Protein AF-A0AAV6PB01-F1 (afdb_monomer)

pLDDT: mean 91.89, std 7.75, range [48.84, 97.69]

Sequence (114 aa):
AGESGKSTIVKQMKIIHEDGYSEDECKQYRAVVYSNTIQSIMAIVKAMVNLKIDYSSTTRVDDAQQLFALSAEAEEQGILPDELANVIRRLWSDSGIQSCFTRSREYQLNDSAA

Nearest PDB structures (foldseek):
  2ihb-assembly1_A  TM=9.704E-01  e=2.300E-11  Homo sapiens
  4g5q-assembly2_B  TM=9.523E-01  e=3.089E-11  Homo sapiens
  3c7k-assembly2_C  TM=9.358E-01  e=1.430E-09  Mus musculus
  3c7k-assembly1_A  TM=9.355E-01  e=1.194E-07  Mus musculus
  8u02-assembly1_B  TM=7.448E-01  e=1.194E-07  Homo sapiens

Radius of gyration: 16.2 Å; Cα contacts (8 Å, |Δi|>4): 90; chains: 1; bounding box: 32×33×45 Å

Mean predicted aligned error: 4.48 Å

Foldseek 3Di:
DPQPCPVVVVQVCCVVPVVHDDPVRVVVCLLVVQLLLLVQLLQLVVQCVVVVQDWPDPVLVVLNVVSVVVVVVCNVVSHQDPSNVVSSVVSCPTVSSVVSVVVCVVGDGDPVVD

Organism: Solea senegalensis (NCBI:txid28829)

Solvent-accessible surface area (backbone atoms only — not comparable to full-atom values): 6613 Å² total; per-residue (Å²): 135,88,79,81,48,64,69,56,54,55,54,48,49,36,48,76,73,56,88,39,77,53,72,70,57,51,57,64,46,46,28,55,53,39,42,52,52,53,52,37,55,51,41,45,60,56,44,21,66,77,71,69,50,61,67,72,47,79,72,48,56,59,38,52,52,50,47,62,70,50,43,62,61,27,51,76,69,40,44,74,53,70,70,57,50,50,37,51,52,56,47,62,71,28,62,27,50,46,54,43,52,77,46,40,88,80,54,84,62,60,73,90,74,108

Structure (mmCIF, N/CA/C/O backbone):
data_AF-A0AAV6PB01-F1
#
_entry.id   AF-A0AAV6PB01-F1
#
loop_
_atom_site.group_PDB
_atom_site.id
_atom_site.type_symbol
_atom_site.label_atom_id
_atom_site.label_alt_id
_atom_site.label_comp_id
_atom_site.label_asym_id
_atom_site.label_entity_id
_atom_site.label_seq_id
_atom_site.pdbx_PDB_ins_code
_atom_site.Cartn_x
_atom_site.Cartn_y
_atom_site.Cartn_z
_atom_site.occupancy
_atom_site.B_iso_or_equiv
_atom_site.auth_seq_id
_atom_site.auth_comp_id
_atom_site.auth_asym_id
_atom_site.auth_atom_id
_atom_site.pdbx_PDB_model_num
ATOM 1 N N . ALA A 1 1 ? 4.078 19.477 -6.106 1.00 48.84 1 ALA A N 1
ATOM 2 C CA . ALA A 1 1 ? 4.289 19.102 -7.527 1.00 48.84 1 ALA A CA 1
ATOM 3 C C . ALA A 1 1 ? 5.024 17.751 -7.707 1.00 48.84 1 ALA 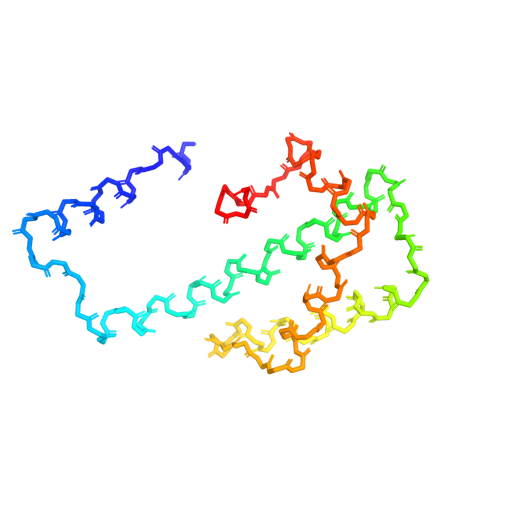A C 1
ATOM 5 O O . ALA A 1 1 ? 5.637 17.538 -8.757 1.00 48.84 1 ALA A O 1
ATOM 6 N N . GLY A 1 2 ? 4.951 16.835 -6.724 1.00 59.31 2 GLY A N 1
ATOM 7 C CA . GLY A 1 2 ? 5.722 15.578 -6.693 1.00 59.31 2 GLY A CA 1
ATOM 8 C C . GLY A 1 2 ? 5.104 14.402 -7.460 1.00 59.31 2 GLY A C 1
ATOM 9 O O . GLY A 1 2 ? 5.845 13.611 -8.024 1.00 59.31 2 GLY A O 1
ATOM 10 N N . GLU A 1 3 ? 3.778 14.349 -7.603 1.00 70.88 3 GLU A N 1
ATOM 11 C CA . GLU A 1 3 ? 3.059 13.166 -8.131 1.00 70.88 3 GLU A CA 1
ATOM 12 C C . GLU A 1 3 ? 2.422 13.389 -9.513 1.00 70.88 3 GLU A C 1
ATOM 14 O O . GLU A 1 3 ? 1.632 12.604 -10.006 1.00 70.88 3 GLU A O 1
ATOM 19 N N . SER A 1 4 ? 2.815 14.449 -10.223 1.00 78.56 4 SER A N 1
ATOM 20 C CA . SER A 1 4 ? 2.292 14.797 -11.566 1.00 78.56 4 SER A CA 1
ATOM 21 C C . SER A 1 4 ? 2.590 13.782 -12.697 1.00 78.56 4 SER A C 1
ATOM 23 O O . SER A 1 4 ? 2.413 14.109 -13.865 1.00 78.56 4 SER A O 1
ATOM 25 N N . GLY A 1 5 ? 3.151 12.607 -12.394 1.00 82.31 5 GLY A N 1
ATOM 26 C CA . GLY A 1 5 ? 3.443 11.562 -13.386 1.00 82.31 5 GLY A CA 1
ATOM 27 C C . GLY A 1 5 ? 4.671 11.788 -14.281 1.00 82.31 5 GLY A C 1
ATOM 28 O O . GLY A 1 5 ? 4.923 10.981 -15.170 1.00 82.31 5 GLY A O 1
ATOM 29 N N . LYS A 1 6 ? 5.480 12.835 -14.054 1.00 88.12 6 LYS A N 1
ATOM 30 C CA . LYS A 1 6 ? 6.673 13.148 -14.877 1.00 88.12 6 LYS A CA 1
ATOM 31 C C . LYS A 1 6 ? 7.625 11.959 -15.042 1.00 88.12 6 LYS A C 1
ATOM 33 O O . LYS A 1 6 ? 8.008 11.633 -16.160 1.00 88.12 6 LYS A O 1
ATOM 38 N N . SER A 1 7 ? 7.967 11.284 -13.944 1.00 85.62 7 SER A N 1
ATOM 39 C CA . SER A 1 7 ? 8.828 10.097 -13.992 1.00 85.62 7 SER A CA 1
ATOM 40 C C . SER A 1 7 ? 8.176 8.963 -14.781 1.00 85.62 7 SER A C 1
ATOM 42 O O . SER A 1 7 ? 8.861 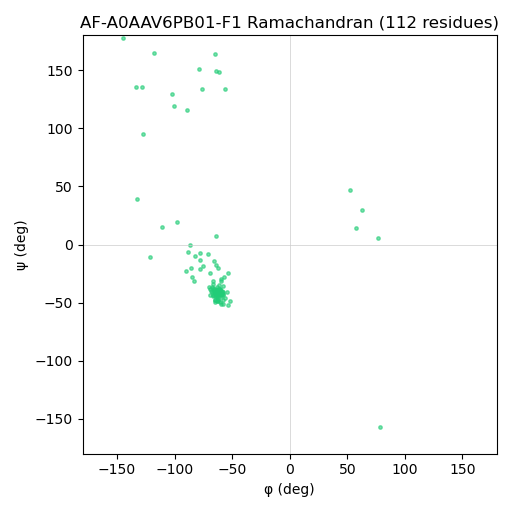8.272 -15.523 1.00 85.62 7 SER A O 1
ATOM 44 N N . THR A 1 8 ? 6.855 8.799 -14.684 1.00 90.69 8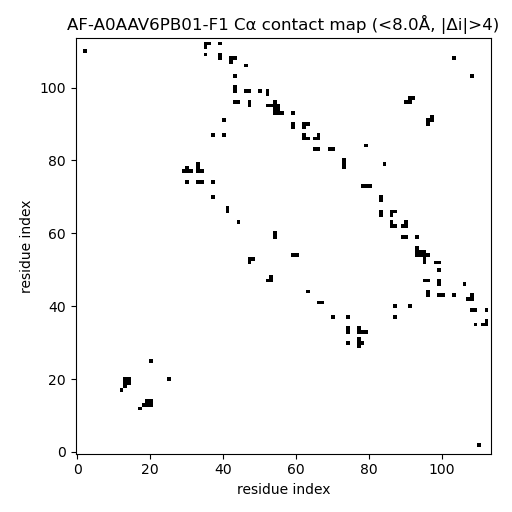 THR A N 1
ATOM 45 C CA . THR A 1 8 ? 6.104 7.801 -15.457 1.00 90.69 8 THR A CA 1
ATOM 46 C C . THR A 1 8 ? 6.190 8.071 -16.957 1.00 90.69 8 THR A C 1
ATOM 48 O O . THR A 1 8 ? 6.427 7.136 -17.713 1.00 90.69 8 THR A O 1
ATOM 51 N N . ILE A 1 9 ? 6.094 9.333 -17.395 1.00 90.12 9 ILE A N 1
ATOM 52 C CA . ILE A 1 9 ? 6.268 9.704 -18.811 1.00 90.12 9 ILE A CA 1
ATOM 53 C C . ILE A 1 9 ? 7.668 9.339 -19.315 1.00 90.12 9 ILE A C 1
ATOM 55 O O . ILE A 1 9 ? 7.802 8.765 -20.392 1.00 90.12 9 ILE A O 1
ATOM 59 N N . VAL A 1 10 ? 8.711 9.600 -18.522 1.00 89.38 10 VAL A N 1
ATOM 60 C CA . VAL A 1 10 ? 10.086 9.213 -18.880 1.00 89.38 10 VAL A CA 1
ATOM 61 C C . VAL A 1 10 ? 10.222 7.691 -18.990 1.00 89.38 10 VAL A C 1
ATOM 63 O O . VAL A 1 10 ? 10.798 7.199 -19.958 1.00 89.38 10 VAL A O 1
ATOM 66 N N . LYS A 1 11 ? 9.635 6.929 -18.055 1.00 89.88 11 LYS A N 1
ATOM 67 C CA . LYS A 1 11 ? 9.625 5.457 -18.130 1.00 89.88 11 LYS A CA 1
ATOM 68 C C . LYS A 1 11 ? 8.914 4.947 -19.390 1.00 89.88 11 LYS A C 1
ATOM 70 O O . LYS A 1 11 ? 9.377 3.990 -20.0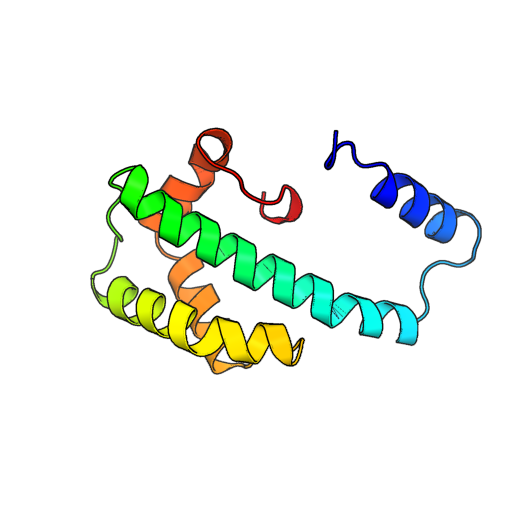01 1.00 89.88 11 LYS A O 1
ATOM 75 N N . GLN A 1 12 ? 7.822 5.593 -19.803 1.00 92.00 12 GLN A N 1
ATOM 76 C CA . GLN A 1 12 ? 7.108 5.241 -21.036 1.00 92.00 12 GLN A CA 1
ATOM 77 C C . GLN A 1 12 ? 7.932 5.530 -22.296 1.00 92.00 12 GLN A C 1
ATOM 79 O O . GLN A 1 12 ? 7.919 4.717 -23.213 1.00 92.00 12 GLN A O 1
ATOM 84 N N . MET A 1 13 ? 8.703 6.622 -22.334 1.00 92.38 13 MET A N 1
ATOM 85 C CA . MET A 1 13 ? 9.602 6.898 -23.465 1.00 92.38 13 MET A CA 1
ATOM 86 C C . MET A 1 13 ? 10.628 5.779 -23.662 1.00 92.38 13 MET A C 1
ATOM 88 O O . MET A 1 13 ? 10.821 5.334 -24.789 1.00 92.38 13 MET A O 1
ATOM 92 N N . LYS A 1 14 ? 11.208 5.259 -22.574 1.00 91.56 14 LYS A N 1
ATOM 93 C CA . LYS A 1 14 ? 12.108 4.098 -22.627 1.00 91.56 14 LYS A CA 1
ATOM 94 C C . LYS A 1 14 ? 11.409 2.841 -23.163 1.00 91.56 14 LYS A C 1
ATOM 96 O O . LYS A 1 14 ? 11.956 2.138 -24.003 1.00 91.56 14 LYS A O 1
ATOM 101 N N . ILE A 1 15 ? 10.176 2.581 -22.727 1.00 92.12 15 ILE A N 1
ATOM 102 C CA . ILE A 1 15 ? 9.383 1.437 -23.210 1.00 92.12 15 ILE A CA 1
ATOM 103 C C . ILE A 1 15 ? 9.096 1.529 -24.711 1.00 92.12 15 ILE A C 1
ATOM 105 O O . ILE A 1 15 ? 9.177 0.524 -25.408 1.00 92.12 15 ILE A O 1
ATOM 109 N N . ILE A 1 16 ? 8.764 2.720 -25.206 1.00 93.62 16 ILE A N 1
ATOM 110 C CA . ILE A 1 16 ? 8.335 2.914 -26.595 1.00 93.62 16 ILE A CA 1
ATOM 111 C C . ILE A 1 16 ? 9.533 3.046 -27.550 1.00 93.62 16 ILE A C 1
ATOM 113 O O . ILE A 1 16 ? 9.422 2.657 -28.712 1.00 93.62 16 ILE A O 1
ATOM 117 N N . HIS A 1 17 ? 10.664 3.594 -27.089 1.00 92.44 17 HIS A N 1
ATOM 118 C CA . HIS A 1 17 ? 11.772 4.007 -27.960 1.00 92.44 17 HIS A CA 1
ATOM 119 C C . HIS A 1 17 ? 13.127 3.341 -27.675 1.00 92.44 17 HIS A C 1
ATOM 121 O O . HIS A 1 17 ? 14.031 3.490 -28.493 1.00 92.44 17 HIS A O 1
ATOM 127 N N . GLU A 1 18 ? 13.288 2.619 -26.562 1.00 90.50 18 GLU A N 1
ATOM 128 C CA . GLU A 1 18 ? 14.573 2.035 -26.134 1.00 90.50 18 GLU A CA 1
ATOM 129 C C . GLU A 1 18 ? 14.433 0.556 -25.716 1.00 90.50 18 GLU A C 1
ATOM 131 O O . GLU A 1 18 ? 15.021 0.127 -24.727 1.00 90.50 18 GLU A O 1
ATOM 136 N N . ASP A 1 19 ? 13.614 -0.220 -26.437 1.00 91.00 19 ASP A N 1
ATOM 137 C CA . ASP A 1 19 ? 13.401 -1.669 -26.232 1.00 91.00 19 ASP A CA 1
ATOM 138 C C . ASP A 1 19 ? 12.919 -2.084 -24.819 1.00 91.00 19 ASP A C 1
ATOM 140 O O . ASP A 1 19 ? 12.900 -3.267 -24.470 1.00 91.00 19 ASP A O 1
ATOM 144 N N . GLY A 1 20 ? 12.457 -1.131 -24.003 1.00 90.94 20 GLY A N 1
ATOM 145 C CA . GLY A 1 20 ? 11.924 -1.397 -22.668 1.00 90.94 20 GLY A CA 1
ATOM 146 C C . GLY A 1 20 ? 12.975 -1.645 -21.591 1.00 90.94 20 GLY A C 1
ATOM 147 O O . GLY A 1 20 ? 14.090 -1.133 -21.636 1.00 90.94 20 GLY A O 1
ATOM 148 N N . TYR A 1 21 ? 12.561 -2.343 -20.533 1.00 91.88 21 TYR A N 1
ATOM 149 C CA . TYR A 1 21 ? 13.406 -2.638 -19.377 1.00 91.88 21 TYR A CA 1
ATOM 150 C C . TYR A 1 21 ? 13.907 -4.071 -19.448 1.00 91.88 21 TYR A C 1
ATOM 152 O O . TYR A 1 21 ? 13.118 -5.007 -19.585 1.00 91.88 21 TYR A O 1
ATOM 160 N N . SER A 1 22 ? 15.214 -4.235 -19.286 1.00 92.50 22 SER A N 1
ATOM 161 C CA . SER A 1 22 ? 15.822 -5.551 -19.120 1.00 92.50 22 SER A CA 1
ATOM 162 C C . SER A 1 22 ? 15.369 -6.220 -17.818 1.00 92.50 22 SER A C 1
ATOM 164 O O . SER A 1 22 ? 14.855 -5.579 -16.894 1.00 92.50 22 SER A O 1
ATOM 166 N N . GLU A 1 23 ? 15.585 -7.531 -17.719 1.00 90.19 23 GLU A N 1
ATOM 167 C CA . GLU A 1 23 ? 15.262 -8.289 -16.507 1.00 90.19 23 GLU A CA 1
ATOM 168 C C . GLU A 1 23 ? 16.042 -7.772 -15.286 1.00 90.19 23 GLU A C 1
ATOM 170 O O . GLU A 1 23 ? 15.491 -7.671 -14.189 1.00 90.19 23 GLU A O 1
ATOM 175 N N . ASP A 1 24 ? 17.304 -7.385 -15.474 1.00 88.62 24 ASP A N 1
ATOM 176 C CA . ASP A 1 24 ? 18.149 -6.868 -14.398 1.00 88.62 24 ASP A CA 1
ATOM 177 C C . ASP A 1 24 ? 17.707 -5.477 -13.933 1.00 88.62 24 ASP A C 1
ATOM 179 O O . ASP A 1 24 ? 17.679 -5.209 -12.730 1.00 88.62 24 ASP A O 1
ATOM 183 N N . GLU A 1 25 ? 17.252 -4.616 -14.846 1.00 87.81 25 GLU A N 1
ATOM 184 C CA . GLU A 1 25 ? 16.627 -3.343 -14.471 1.00 87.81 25 GLU A CA 1
ATOM 185 C C . GLU A 1 25 ? 15.303 -3.565 -13.731 1.00 87.81 25 GLU A C 1
ATOM 187 O O . GLU A 1 25 ? 15.042 -2.919 -12.715 1.00 87.81 25 GLU A O 1
ATOM 192 N N . CYS A 1 26 ? 14.479 -4.520 -14.172 1.00 87.50 26 CYS A N 1
ATOM 193 C CA . CYS A 1 26 ? 13.256 -4.892 -13.459 1.00 87.50 26 CYS A CA 1
ATOM 194 C C . CYS A 1 26 ? 13.557 -5.363 -12.026 1.00 87.50 26 CYS A C 1
ATOM 196 O O . CYS A 1 26 ? 12.860 -4.969 -11.086 1.00 87.50 26 CYS A O 1
ATOM 198 N N . LYS A 1 27 ? 14.622 -6.153 -11.831 1.00 86.56 27 LYS A N 1
ATOM 199 C CA . LYS A 1 27 ? 15.069 -6.598 -10.500 1.00 86.56 27 LYS A CA 1
ATOM 200 C C . LYS A 1 27 ? 15.474 -5.428 -9.604 1.00 86.56 27 LYS A C 1
ATOM 202 O O . LYS A 1 27 ? 15.178 -5.472 -8.413 1.00 86.56 27 LYS A O 1
ATOM 207 N N . GLN A 1 28 ? 16.067 -4.366 -10.151 1.00 87.06 28 GLN A N 1
ATOM 208 C CA . GLN A 1 28 ? 16.393 -3.157 -9.381 1.00 87.06 28 GLN A CA 1
ATOM 209 C C . GLN A 1 28 ? 15.141 -2.409 -8.894 1.00 87.06 28 GLN A C 1
ATOM 211 O O . GLN A 1 28 ? 15.148 -1.839 -7.804 1.00 87.06 28 GLN A O 1
ATOM 216 N N . TYR A 1 29 ? 14.032 -2.458 -9.641 1.00 90.00 29 TYR A N 1
ATOM 217 C CA . TYR A 1 29 ? 12.760 -1.869 -9.203 1.00 90.00 29 TYR A CA 1
ATOM 218 C C . TYR A 1 29 ? 12.006 -2.714 -8.170 1.00 90.00 29 TYR A C 1
ATOM 220 O O . TYR A 1 29 ? 11.089 -2.202 -7.528 1.00 90.00 29 TYR A O 1
ATOM 228 N N . ARG A 1 30 ? 12.389 -3.980 -7.960 1.00 90.56 30 ARG A N 1
ATOM 229 C CA . ARG A 1 30 ? 11.723 -4.884 -7.010 1.00 90.56 30 ARG A CA 1
ATOM 230 C C . ARG A 1 30 ? 11.688 -4.310 -5.590 1.00 90.56 30 ARG A C 1
ATOM 232 O O . ARG A 1 30 ? 10.627 -4.296 -4.973 1.00 90.56 30 ARG A O 1
ATOM 239 N N . ALA A 1 31 ? 12.813 -3.773 -5.113 1.00 90.69 31 ALA A N 1
ATOM 240 C CA . ALA A 1 31 ? 12.902 -3.142 -3.794 1.00 90.69 31 ALA A CA 1
ATOM 241 C C . ALA A 1 31 ? 11.972 -1.922 -3.674 1.00 90.69 31 ALA A C 1
ATOM 243 O O . ALA A 1 31 ? 11.308 -1.741 -2.656 1.00 90.69 31 ALA A O 1
ATOM 244 N N . VAL A 1 32 ? 11.854 -1.126 -4.744 1.00 91.56 32 VAL A N 1
ATOM 245 C CA . VAL A 1 32 ? 10.948 0.034 -4.794 1.00 91.56 32 VAL A CA 1
ATOM 246 C C . VAL A 1 32 ? 9.486 -0.408 -4.707 1.00 91.56 32 VAL A C 1
ATOM 248 O O . VAL A 1 32 ? 8.704 0.193 -3.978 1.00 91.56 32 VAL A O 1
ATOM 251 N N . VAL A 1 33 ? 9.109 -1.482 -5.408 1.00 93.62 33 VAL A N 1
ATOM 252 C CA . VAL A 1 33 ? 7.747 -2.041 -5.342 1.00 93.62 33 VAL A CA 1
ATOM 253 C C . VAL A 1 33 ? 7.424 -2.534 -3.930 1.00 93.62 33 VAL A C 1
ATOM 255 O O . VAL A 1 33 ? 6.331 -2.272 -3.421 1.00 93.62 33 VAL A O 1
ATOM 258 N N . TYR A 1 34 ? 8.367 -3.212 -3.274 1.00 94.56 34 TYR A N 1
ATOM 259 C CA . TYR A 1 34 ? 8.194 -3.679 -1.898 1.00 94.56 34 TYR A CA 1
ATOM 260 C C . TYR A 1 34 ? 8.063 -2.530 -0.905 1.00 94.56 34 TYR A C 1
ATOM 262 O O . TYR A 1 34 ? 7.095 -2.510 -0.146 1.00 94.56 34 TYR A O 1
ATOM 270 N N . SER A 1 35 ? 8.949 -1.538 -0.975 1.00 93.00 35 SER A N 1
ATOM 271 C CA . SER A 1 35 ? 8.869 -0.341 -0.136 1.00 93.00 35 SER A CA 1
ATOM 272 C C . SER A 1 35 ? 7.535 0.390 -0.329 1.00 93.00 35 SER A C 1
ATOM 274 O O . SER A 1 35 ? 6.826 0.629 0.647 1.00 93.00 35 SER A O 1
ATOM 276 N N . ASN A 1 36 ? 7.099 0.621 -1.574 1.00 94.06 36 ASN A N 1
ATOM 277 C CA . ASN A 1 36 ? 5.803 1.250 -1.847 1.00 94.06 36 ASN A CA 1
ATOM 278 C C . ASN A 1 36 ? 4.632 0.452 -1.257 1.00 94.06 36 ASN A C 1
ATOM 280 O O . ASN A 1 36 ? 3.696 1.045 -0.723 1.00 94.06 36 ASN A O 1
ATOM 284 N N . THR A 1 37 ? 4.676 -0.879 -1.331 1.00 96.00 37 THR A N 1
ATOM 285 C CA . THR A 1 37 ? 3.630 -1.753 -0.778 1.00 96.00 37 THR A CA 1
ATOM 286 C C . THR A 1 37 ? 3.564 -1.634 0.747 1.00 96.00 37 THR A C 1
ATOM 288 O O . THR A 1 37 ? 2.487 -1.403 1.300 1.00 96.00 37 THR A O 1
ATOM 291 N N . ILE A 1 38 ? 4.715 -1.740 1.422 1.00 95.69 38 ILE A N 1
ATOM 292 C CA . ILE A 1 38 ? 4.840 -1.664 2.885 1.00 95.69 38 ILE A CA 1
ATOM 293 C C . ILE A 1 38 ? 4.411 -0.279 3.390 1.00 95.69 38 ILE A C 1
ATOM 295 O O . ILE A 1 38 ? 3.562 -0.170 4.276 1.00 95.69 38 ILE A O 1
ATOM 299 N N . GLN A 1 39 ? 4.919 0.790 2.779 1.00 95.25 39 GLN A N 1
ATOM 300 C CA . GLN A 1 39 ? 4.585 2.158 3.176 1.00 95.25 39 GLN A CA 1
ATOM 301 C C . GLN A 1 39 ? 3.102 2.470 2.983 1.00 95.25 39 GLN A C 1
ATOM 303 O O . GLN A 1 39 ? 2.499 3.121 3.837 1.00 95.25 39 GLN A O 1
ATOM 308 N N . SER A 1 40 ? 2.494 1.978 1.900 1.00 96.19 40 SER A N 1
ATOM 309 C CA . SER A 1 40 ? 1.077 2.224 1.618 1.00 96.19 40 SER A CA 1
ATOM 310 C C . SER A 1 40 ? 0.174 1.584 2.669 1.00 96.19 40 SER A C 1
ATOM 312 O O . SER A 1 40 ? -0.684 2.263 3.232 1.00 96.19 40 SER A O 1
ATOM 314 N N . ILE A 1 41 ? 0.394 0.311 3.016 1.00 97.00 41 ILE A N 1
ATOM 315 C CA . ILE A 1 41 ? -0.423 -0.344 4.047 1.00 97.00 41 ILE A CA 1
ATOM 316 C C . ILE A 1 41 ? -0.180 0.260 5.440 1.00 97.00 41 ILE A C 1
ATOM 318 O O . ILE A 1 41 ? -1.132 0.456 6.194 1.00 97.00 41 ILE A O 1
ATOM 322 N N . MET A 1 42 ? 1.058 0.652 5.767 1.00 96.00 42 MET A N 1
ATOM 323 C CA . MET A 1 42 ? 1.360 1.369 7.013 1.00 96.00 42 MET A CA 1
ATOM 324 C C . MET A 1 42 ? 0.660 2.730 7.081 1.00 96.00 42 MET A C 1
ATOM 326 O O . MET A 1 42 ? 0.199 3.124 8.153 1.00 96.00 42 MET A O 1
ATOM 330 N N . ALA A 1 43 ? 0.578 3.459 5.964 1.00 96.38 43 ALA A N 1
ATOM 331 C CA . ALA A 1 43 ? -0.126 4.736 5.892 1.00 96.38 43 ALA A CA 1
ATOM 332 C C . ALA A 1 43 ? -1.627 4.561 6.158 1.00 96.38 43 ALA A C 1
ATOM 334 O O . ALA A 1 43 ? -2.183 5.306 6.965 1.00 96.38 43 ALA A O 1
ATOM 335 N N . ILE A 1 44 ? -2.256 3.537 5.570 1.00 97.00 44 ILE A N 1
ATOM 336 C CA . ILE A 1 44 ? -3.673 3.219 5.810 1.00 97.00 44 ILE A CA 1
ATOM 337 C C . ILE A 1 44 ? -3.897 2.859 7.285 1.00 97.00 44 ILE A C 1
ATOM 339 O O . ILE A 1 44 ? -4.768 3.435 7.933 1.00 97.00 44 ILE A O 1
ATOM 343 N N . VAL A 1 45 ? -3.069 1.978 7.857 1.00 96.31 45 VAL A N 1
ATOM 344 C CA . VAL A 1 45 ? -3.159 1.588 9.277 1.00 96.31 45 VAL A CA 1
ATOM 345 C C . VAL A 1 45 ? -3.023 2.801 10.208 1.00 96.31 45 VAL A C 1
ATOM 347 O O . VAL A 1 45 ? -3.785 2.943 11.165 1.00 96.31 45 VAL A O 1
ATOM 350 N N . LYS A 1 46 ? -2.093 3.722 9.924 1.00 95.81 46 LYS A N 1
ATOM 351 C CA . LYS A 1 46 ? -1.958 4.979 10.684 1.00 95.81 46 LYS A CA 1
ATOM 352 C C . LYS A 1 46 ? -3.186 5.878 10.520 1.00 95.81 46 LYS A C 1
ATOM 354 O O . LYS A 1 46 ? -3.637 6.484 11.491 1.00 95.81 46 LYS A O 1
ATOM 359 N N . ALA A 1 47 ? -3.737 5.968 9.311 1.00 96.81 47 ALA A N 1
ATOM 360 C CA . ALA A 1 47 ? -4.918 6.774 9.028 1.00 96.81 47 ALA A CA 1
ATOM 361 C C . ALA A 1 47 ? -6.176 6.242 9.728 1.00 96.81 47 ALA A C 1
ATOM 363 O O . ALA A 1 47 ? -6.983 7.050 10.185 1.00 96.81 47 ALA A O 1
ATOM 364 N N . MET A 1 48 ? -6.323 4.924 9.900 1.00 96.38 48 MET A N 1
ATOM 365 C CA . MET A 1 48 ? -7.446 4.331 10.640 1.00 96.38 48 MET A CA 1
ATOM 366 C C . MET A 1 48 ? -7.582 4.905 12.053 1.00 96.38 48 MET A C 1
ATOM 368 O O . MET A 1 48 ? -8.692 5.234 12.469 1.00 96.38 48 MET A O 1
ATOM 372 N N . VAL A 1 49 ? -6.463 5.115 12.757 1.00 93.56 49 VAL A N 1
ATOM 373 C CA . VAL A 1 49 ? -6.455 5.719 14.102 1.00 93.56 49 VAL A CA 1
ATOM 374 C C . VAL A 1 49 ? -6.989 7.154 14.063 1.00 93.56 49 VAL A C 1
ATOM 376 O O . VAL A 1 49 ? -7.840 7.528 14.869 1.00 93.56 49 VAL A O 1
ATOM 379 N N . ASN A 1 50 ? -6.534 7.950 13.093 1.00 93.19 50 ASN A N 1
ATOM 380 C CA . ASN A 1 50 ? -6.938 9.352 12.950 1.00 93.19 50 ASN A CA 1
ATOM 381 C C . ASN A 1 50 ? -8.406 9.494 12.524 1.00 93.19 50 ASN A C 1
ATOM 383 O O . ASN A 1 50 ? -9.115 10.378 13.003 1.00 93.19 50 ASN A O 1
ATOM 387 N N . LEU A 1 51 ? -8.868 8.607 11.641 1.00 94.56 51 LEU A N 1
ATOM 388 C CA . LEU A 1 51 ? -10.231 8.590 11.114 1.00 94.56 51 LEU A CA 1
ATOM 389 C C . LEU A 1 51 ? -11.213 7.812 12.002 1.00 94.56 51 LEU A C 1
ATOM 391 O O . LEU A 1 51 ? -12.400 7.762 11.672 1.00 94.56 51 LEU A O 1
ATOM 395 N N . LYS A 1 52 ? -10.726 7.241 13.115 1.00 95.88 52 LYS A N 1
ATOM 396 C CA . LYS A 1 52 ? -11.480 6.422 14.078 1.00 95.88 52 LYS A CA 1
ATOM 397 C C . LYS A 1 52 ? -12.240 5.280 13.402 1.00 95.88 52 LYS A C 1
ATOM 399 O O . LYS A 1 52 ? -13.432 5.092 13.630 1.00 95.88 52 LYS A O 1
ATOM 404 N N . ILE A 1 53 ? -11.546 4.564 12.523 1.00 95.88 53 ILE A N 1
ATOM 405 C CA . ILE A 1 53 ? -12.071 3.385 11.838 1.00 95.88 53 ILE A CA 1
ATOM 406 C C . ILE A 1 53 ? -11.528 2.159 12.556 1.00 95.88 53 ILE A C 1
ATOM 408 O O . ILE A 1 53 ? -10.315 1.959 12.612 1.00 95.88 53 ILE A O 1
ATOM 412 N N . ASP A 1 54 ? -12.428 1.341 13.084 1.00 95.75 54 ASP A N 1
ATOM 413 C CA . ASP A 1 54 ? -12.062 0.087 13.726 1.00 95.75 54 ASP A CA 1
ATOM 414 C C . ASP A 1 54 ? -11.781 -1.005 12.689 1.00 95.75 54 ASP A C 1
ATOM 416 O O . ASP A 1 54 ? -12.352 -1.031 11.593 1.00 95.75 54 ASP A O 1
ATOM 420 N N . TYR A 1 55 ? -10.914 -1.947 13.057 1.00 95.50 55 TYR A N 1
ATOM 421 C CA . TYR A 1 55 ? -10.782 -3.197 12.316 1.00 95.50 55 TYR A CA 1
ATOM 422 C C . TYR A 1 55 ? -12.077 -3.997 12.390 1.00 95.50 55 TYR A C 1
ATOM 424 O O . TYR A 1 55 ? -12.783 -3.986 13.398 1.00 95.50 55 TYR A O 1
ATOM 432 N N . SER A 1 56 ? -12.356 -4.771 11.346 1.00 93.19 56 SER A N 1
ATOM 433 C CA . SER A 1 56 ? -13.524 -5.658 11.345 1.00 93.19 56 SER A CA 1
ATOM 434 C C . SER A 1 56 ? -13.294 -6.932 12.156 1.00 93.19 56 SER A C 1
ATOM 436 O O . SER A 1 56 ? -14.247 -7.563 12.609 1.00 93.19 56 SER A O 1
ATOM 438 N N . SER A 1 57 ? -12.032 -7.304 12.386 1.00 90.94 57 SER A N 1
ATOM 439 C CA . SER A 1 57 ? -11.652 -8.380 13.301 1.00 90.94 57 SER A CA 1
ATOM 440 C C . SER A 1 57 ? -10.592 -7.916 14.294 1.00 90.94 57 SER A C 1
ATOM 442 O O . SER A 1 57 ? -9.581 -7.331 13.912 1.00 90.94 57 SER A O 1
ATOM 444 N N . THR A 1 58 ? -10.770 -8.265 15.569 1.00 88.56 58 THR A N 1
ATOM 445 C CA . THR A 1 58 ? -9.812 -7.965 16.648 1.00 88.56 58 THR A CA 1
ATOM 446 C C . THR A 1 58 ? -8.434 -8.579 16.404 1.00 88.56 58 THR A C 1
ATOM 448 O O . THR A 1 58 ? -7.428 -7.980 16.760 1.00 88.56 58 THR A O 1
ATOM 451 N N . THR A 1 59 ? -8.370 -9.718 15.707 1.00 91.88 59 THR A N 1
ATOM 452 C CA . THR A 1 59 ? -7.102 -10.370 15.329 1.00 91.88 59 THR A CA 1
ATOM 453 C C . THR A 1 59 ? -6.255 -9.549 14.346 1.00 91.88 59 THR A C 1
ATOM 455 O O . THR A 1 59 ? -5.077 -9.839 14.166 1.00 91.88 59 THR A O 1
ATOM 458 N N . ARG A 1 60 ? -6.814 -8.505 13.710 1.00 94.19 60 ARG A N 1
ATOM 459 C CA . ARG A 1 60 ? -6.040 -7.585 12.857 1.00 94.19 60 ARG A CA 1
ATOM 460 C C . ARG A 1 60 ? -5.182 -6.612 13.658 1.00 94.19 60 ARG A C 1
ATOM 462 O O . ARG A 1 60 ? -4.232 -6.067 13.108 1.00 94.19 60 ARG A O 1
ATOM 469 N N . VAL A 1 61 ? -5.478 -6.414 14.944 1.00 93.81 61 VAL A N 1
ATOM 470 C CA . VAL A 1 61 ? -4.641 -5.589 15.826 1.00 93.81 61 VAL A CA 1
ATOM 471 C C . VAL A 1 61 ? -3.253 -6.217 15.969 1.00 93.81 61 VAL A C 1
ATOM 473 O O . VAL A 1 61 ? -2.255 -5.513 15.826 1.00 93.81 61 VAL A O 1
ATOM 476 N N . ASP A 1 62 ? -3.190 -7.537 16.157 1.00 95.56 62 ASP A N 1
ATOM 477 C CA . ASP A 1 62 ? -1.927 -8.279 16.237 1.00 95.56 62 ASP A CA 1
ATOM 478 C C . ASP A 1 62 ? -1.170 -8.227 14.899 1.00 95.56 62 ASP A C 1
ATOM 480 O O . ASP A 1 62 ? 0.030 -7.956 14.869 1.00 95.56 62 ASP A O 1
ATOM 484 N N . ASP A 1 63 ? -1.879 -8.387 13.773 1.00 96.69 63 ASP A N 1
ATOM 485 C CA . ASP A 1 63 ? -1.287 -8.245 12.435 1.00 96.69 63 ASP A CA 1
ATOM 486 C C . ASP A 1 63 ? -0.712 -6.833 12.209 1.00 96.69 63 ASP A C 1
ATOM 488 O O . ASP A 1 63 ? 0.365 -6.684 11.635 1.00 96.69 63 ASP A O 1
ATOM 492 N N . ALA A 1 64 ? -1.386 -5.780 12.679 1.00 95.81 64 ALA A N 1
ATOM 493 C CA . ALA A 1 64 ? -0.887 -4.411 12.570 1.00 95.81 64 ALA A CA 1
ATOM 494 C C . AL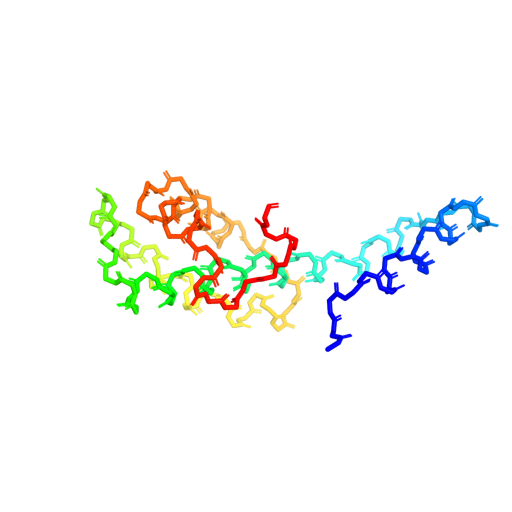A A 1 64 ? 0.390 -4.199 13.399 1.00 95.81 64 ALA A C 1
ATOM 496 O O . ALA A 1 64 ? 1.314 -3.525 12.945 1.00 95.81 64 ALA A O 1
ATOM 497 N N . GLN A 1 65 ? 0.482 -4.801 14.588 1.00 95.62 65 GLN A N 1
ATOM 498 C CA . GLN A 1 65 ? 1.708 -4.771 15.390 1.00 95.62 65 GLN A CA 1
ATOM 499 C C . GLN A 1 65 ? 2.859 -5.503 14.687 1.00 95.62 65 GLN A C 1
ATOM 501 O O . GLN A 1 65 ? 3.965 -4.966 14.609 1.00 95.62 65 GLN A O 1
ATOM 506 N N . GLN A 1 66 ? 2.590 -6.684 14.119 1.00 96.50 66 GLN A N 1
ATOM 507 C CA . GLN A 1 66 ? 3.572 -7.440 13.335 1.00 96.50 66 GLN A CA 1
ATOM 508 C C . GLN A 1 66 ? 4.049 -6.665 12.102 1.00 96.50 66 GLN A C 1
ATOM 510 O O . GLN A 1 66 ? 5.247 -6.635 11.830 1.00 96.50 66 GLN A O 1
ATOM 515 N N . LEU A 1 67 ? 3.140 -5.987 11.390 1.00 97.12 67 LEU A N 1
ATOM 516 C CA . LEU A 1 67 ? 3.481 -5.123 10.257 1.00 97.12 67 LEU A CA 1
ATOM 517 C C . LEU A 1 67 ? 4.541 -4.089 10.658 1.00 97.12 67 LEU A C 1
ATOM 519 O O . LEU A 1 67 ? 5.574 -3.990 9.999 1.00 97.12 67 LEU A O 1
ATOM 523 N N . PHE A 1 68 ? 4.315 -3.344 11.744 1.00 95.94 68 PHE A N 1
ATOM 524 C CA . PHE A 1 68 ? 5.270 -2.327 12.192 1.00 95.94 68 PHE A CA 1
ATOM 525 C C . PHE A 1 68 ? 6.598 -2.931 12.651 1.00 95.94 68 PHE A C 1
ATOM 527 O O . PHE A 1 68 ? 7.644 -2.378 12.319 1.00 95.94 68 PHE A O 1
ATOM 534 N N . ALA A 1 69 ? 6.571 -4.068 13.350 1.00 96.12 69 ALA A N 1
ATOM 535 C CA . ALA A 1 69 ? 7.780 -4.736 13.827 1.00 96.12 69 ALA A CA 1
ATOM 536 C C . ALA A 1 69 ? 8.684 -5.228 12.683 1.00 96.12 69 ALA A C 1
ATOM 538 O O . ALA A 1 69 ? 9.901 -5.092 12.767 1.00 96.12 69 ALA A O 1
ATOM 539 N N . LEU A 1 70 ? 8.093 -5.765 11.611 1.00 94.88 70 LEU A N 1
ATOM 540 C CA . LEU A 1 70 ? 8.829 -6.358 10.488 1.00 94.88 70 LEU A CA 1
ATOM 541 C C . LEU A 1 70 ? 9.169 -5.348 9.378 1.00 94.88 70 LEU A C 1
ATOM 543 O O . LEU A 1 70 ? 10.090 -5.578 8.597 1.00 94.88 70 LEU A O 1
ATOM 547 N N . SER A 1 71 ? 8.428 -4.238 9.283 1.00 94.38 71 SER A N 1
ATOM 548 C CA . SER A 1 71 ? 8.560 -3.270 8.181 1.00 94.38 71 SER A CA 1
ATOM 549 C C . SER A 1 71 ? 9.951 -2.642 8.061 1.00 94.38 71 SER A C 1
ATOM 551 O O . SER A 1 71 ? 10.474 -2.567 6.954 1.00 94.38 71 SER A O 1
ATOM 553 N N . ALA A 1 72 ? 10.572 -2.245 9.177 1.00 93.38 72 ALA A N 1
ATOM 554 C CA . ALA A 1 72 ? 11.839 -1.513 9.156 1.00 93.38 72 ALA A CA 1
ATOM 555 C C . ALA A 1 72 ? 12.983 -2.330 8.531 1.00 93.38 72 ALA A C 1
ATOM 557 O O . ALA A 1 72 ? 13.684 -1.840 7.649 1.00 93.38 72 ALA A O 1
ATOM 558 N N . GLU A 1 73 ? 13.129 -3.592 8.944 1.00 93.31 73 GLU A N 1
ATOM 559 C CA . GLU A 1 73 ? 14.157 -4.491 8.410 1.00 93.31 73 GLU A CA 1
ATOM 560 C C . GLU A 1 73 ? 13.892 -4.838 6.936 1.00 93.31 73 GLU A C 1
ATOM 562 O O . GLU A 1 73 ? 14.812 -4.845 6.117 1.00 93.31 73 GLU A O 1
ATOM 567 N N . ALA A 1 74 ? 12.628 -5.078 6.577 1.00 94.00 74 ALA A N 1
ATOM 568 C CA . ALA A 1 74 ? 12.236 -5.381 5.204 1.00 94.00 74 ALA A CA 1
ATOM 569 C C . ALA A 1 74 ? 12.533 -4.214 4.244 1.00 94.00 74 ALA A C 1
ATOM 571 O O . ALA A 1 74 ? 13.028 -4.436 3.136 1.00 94.00 74 ALA A O 1
ATOM 572 N N . GLU A 1 75 ? 12.277 -2.975 4.674 1.00 93.31 75 GLU A N 1
ATOM 573 C CA . GLU A 1 75 ? 12.602 -1.774 3.902 1.00 93.31 75 GLU A CA 1
ATOM 574 C C . GLU A 1 75 ? 14.113 -1.571 3.754 1.00 93.31 75 GLU A C 1
ATOM 576 O O . GLU A 1 75 ? 14.573 -1.302 2.644 1.00 93.31 75 GLU A O 1
ATOM 581 N N . GLU A 1 76 ? 14.888 -1.745 4.829 1.00 92.38 76 GLU A N 1
ATOM 582 C CA . GLU A 1 76 ? 16.352 -1.615 4.795 1.00 92.38 76 GLU A CA 1
ATOM 583 C C . GLU A 1 76 ? 16.992 -2.623 3.833 1.00 92.38 76 GLU A C 1
ATOM 585 O O . GLU A 1 76 ? 17.874 -2.278 3.045 1.00 92.38 76 GLU A O 1
ATOM 590 N N . GLN A 1 77 ? 16.514 -3.866 3.855 1.00 92.81 77 GLN A N 1
ATOM 591 C CA . GLN A 1 77 ? 17.022 -4.937 3.001 1.00 92.81 77 GLN A CA 1
ATOM 592 C C . GLN A 1 77 ? 16.418 -4.919 1.586 1.00 92.81 77 GLN A C 1
ATOM 594 O O . GLN A 1 77 ? 16.881 -5.651 0.709 1.00 92.81 77 GLN A O 1
ATOM 599 N N . GLY A 1 78 ? 15.384 -4.108 1.336 1.00 92.31 78 GLY A N 1
ATOM 600 C CA . GLY A 1 78 ? 14.681 -4.064 0.052 1.00 92.31 78 GLY A CA 1
ATOM 601 C C . GLY A 1 78 ? 13.993 -5.386 -0.308 1.00 92.31 78 GLY A C 1
ATOM 602 O O . GLY A 1 78 ? 13.869 -5.720 -1.491 1.00 92.31 78 GLY A O 1
ATOM 603 N N . ILE A 1 79 ? 13.563 -6.152 0.696 1.00 94.25 79 ILE A N 1
ATOM 604 C CA . ILE A 1 79 ? 12.904 -7.452 0.535 1.00 94.25 79 ILE A CA 1
ATOM 605 C C . ILE A 1 79 ? 11.482 -7.417 1.092 1.00 94.25 79 ILE A C 1
ATOM 607 O O . ILE A 1 79 ? 11.101 -6.533 1.849 1.00 94.25 79 ILE A O 1
ATOM 611 N N . LEU A 1 80 ? 10.690 -8.422 0.729 1.00 95.69 80 LEU A N 1
ATOM 612 C CA . LEU A 1 80 ? 9.385 -8.665 1.327 1.00 95.69 80 LEU A CA 1
ATOM 613 C C . LEU A 1 80 ? 9.340 -10.123 1.801 1.00 95.69 80 LEU A C 1
ATOM 615 O O . LEU A 1 80 ? 9.079 -11.006 0.982 1.00 95.69 80 LEU A O 1
ATOM 619 N N . PRO A 1 81 ? 9.641 -10.392 3.084 1.00 95.62 81 PRO A N 1
ATOM 620 C CA . PRO A 1 81 ? 9.570 -11.737 3.644 1.00 95.62 81 PRO A CA 1
ATOM 621 C C . PRO A 1 81 ? 8.147 -12.299 3.570 1.00 95.62 81 PRO A C 1
ATOM 623 O O . PRO A 1 81 ? 7.177 -11.550 3.708 1.00 95.62 81 PRO A O 1
ATOM 626 N N . ASP A 1 82 ? 8.008 -13.618 3.415 1.00 95.81 82 ASP A N 1
ATOM 627 C CA . ASP A 1 82 ? 6.696 -14.271 3.290 1.00 95.81 82 ASP A CA 1
ATOM 628 C C . ASP A 1 82 ? 5.788 -14.008 4.498 1.00 95.81 82 ASP A C 1
ATOM 630 O O . ASP A 1 82 ? 4.577 -13.832 4.352 1.00 95.81 82 ASP 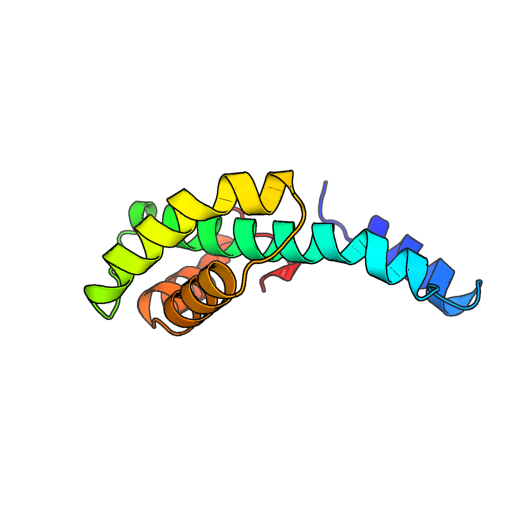A O 1
ATOM 634 N N . GLU A 1 83 ? 6.365 -13.940 5.699 1.00 95.88 83 GLU A N 1
ATOM 635 C CA . GLU A 1 83 ? 5.637 -13.600 6.921 1.00 95.88 83 GLU A CA 1
ATOM 636 C C . GLU A 1 83 ? 4.998 -12.209 6.822 1.00 95.88 83 GLU A C 1
ATOM 638 O O . GLU A 1 83 ? 3.782 -12.076 6.986 1.00 95.88 83 GLU A O 1
ATOM 643 N N . LEU A 1 84 ? 5.787 -11.197 6.449 1.00 97.00 84 LEU A N 1
ATOM 644 C CA . LEU A 1 84 ? 5.305 -9.832 6.252 1.00 97.00 84 LEU A CA 1
ATOM 645 C C . LEU A 1 84 ? 4.288 -9.760 5.105 1.00 97.00 84 LEU A C 1
ATOM 647 O O . LEU A 1 84 ? 3.232 -9.151 5.257 1.00 97.00 84 LEU A O 1
ATOM 651 N N . ALA A 1 85 ? 4.533 -10.438 3.982 1.00 97.12 85 ALA A N 1
ATOM 652 C CA . ALA A 1 85 ? 3.582 -10.493 2.871 1.00 97.12 85 ALA A CA 1
ATOM 653 C C . ALA A 1 85 ? 2.220 -11.069 3.301 1.00 97.12 85 ALA A C 1
ATOM 655 O O . ALA A 1 85 ? 1.165 -10.569 2.901 1.00 97.12 85 ALA A O 1
ATOM 656 N N . ASN A 1 86 ? 2.226 -12.108 4.140 1.00 97.69 86 ASN A N 1
ATOM 657 C CA . ASN A 1 86 ? 1.010 -12.713 4.670 1.00 97.69 86 ASN A CA 1
ATOM 658 C C . ASN A 1 86 ? 0.279 -11.784 5.648 1.00 97.69 86 ASN A C 1
ATOM 660 O O . ASN A 1 86 ? -0.949 -11.700 5.581 1.00 97.69 86 ASN A O 1
ATOM 664 N N . VAL A 1 87 ? 1.008 -11.063 6.506 1.00 97.69 87 VAL A N 1
ATOM 665 C CA . VAL A 1 87 ? 0.451 -10.013 7.378 1.00 97.69 87 VAL A CA 1
ATOM 666 C C . VAL A 1 87 ? -0.246 -8.936 6.542 1.00 97.69 87 VAL A C 1
ATOM 668 O O . VAL A 1 87 ? -1.424 -8.651 6.763 1.00 97.69 87 VAL A O 1
ATOM 671 N N . ILE A 1 88 ? 0.434 -8.402 5.521 1.00 97.56 88 ILE A N 1
ATOM 672 C CA . ILE A 1 88 ? -0.123 -7.382 4.618 1.00 97.56 88 ILE A CA 1
ATOM 673 C C . ILE A 1 88 ? -1.389 -7.901 3.933 1.00 97.56 88 ILE A C 1
ATOM 675 O O . ILE A 1 88 ? -2.392 -7.194 3.886 1.00 97.56 88 ILE A O 1
ATOM 679 N N . ARG A 1 89 ? -1.389 -9.151 3.450 1.00 97.69 89 ARG A N 1
ATOM 680 C CA . ARG A 1 89 ? -2.560 -9.755 2.797 1.00 97.69 89 ARG A CA 1
ATOM 681 C C . ARG A 1 89 ? -3.764 -9.865 3.740 1.00 97.69 89 ARG A C 1
ATOM 683 O O . ARG A 1 89 ? -4.889 -9.593 3.316 1.00 97.69 89 ARG A O 1
ATOM 690 N N . ARG A 1 90 ? -3.549 -10.251 5.004 1.00 97.62 90 ARG A N 1
ATOM 691 C CA . ARG A 1 90 ? -4.619 -10.331 6.016 1.00 97.62 90 ARG A CA 1
ATOM 692 C C . ARG A 1 90 ? -5.176 -8.955 6.364 1.00 97.62 90 ARG A C 1
ATOM 694 O O . ARG A 1 90 ? -6.392 -8.807 6.416 1.00 97.62 90 ARG A O 1
ATOM 701 N N . LEU A 1 91 ? -4.305 -7.960 6.546 1.00 97.38 91 LEU A N 1
ATOM 702 C CA . LEU A 1 91 ? -4.714 -6.574 6.781 1.00 97.38 91 LEU A CA 1
ATOM 703 C C . LEU A 1 91 ? -5.497 -6.020 5.592 1.00 97.38 91 LEU A C 1
ATOM 705 O O . LEU A 1 91 ? -6.587 -5.497 5.774 1.00 97.38 91 LEU A O 1
ATOM 709 N N . TRP A 1 92 ? -4.999 -6.202 4.370 1.00 97.44 92 TRP A N 1
ATOM 710 C CA . TRP A 1 92 ? -5.675 -5.725 3.164 1.00 97.44 92 TRP A CA 1
ATOM 711 C C . TRP A 1 92 ? -7.072 -6.330 2.981 1.00 97.44 92 TRP A C 1
ATOM 713 O O . TRP A 1 92 ? -7.967 -5.670 2.467 1.00 97.44 92 TRP A O 1
ATOM 723 N N . SER A 1 93 ? -7.283 -7.563 3.440 1.00 96.75 93 SER A N 1
ATOM 724 C CA . SER A 1 93 ? -8.586 -8.233 3.356 1.00 96.75 93 SER A CA 1
ATOM 725 C C . SER A 1 93 ? -9.594 -7.764 4.421 1.00 96.75 93 SER A C 1
ATOM 727 O O . SER A 1 93 ? -10.751 -8.178 4.376 1.00 96.75 93 SER A O 1
ATOM 729 N N . ASP A 1 94 ? -9.186 -6.938 5.390 1.00 97.62 94 ASP A N 1
ATOM 730 C CA . ASP A 1 94 ? -10.074 -6.409 6.429 1.00 97.62 94 ASP A CA 1
ATOM 731 C C . ASP A 1 94 ? -10.969 -5.283 5.889 1.00 97.62 94 ASP A C 1
ATOM 733 O O . ASP A 1 94 ? -10.500 -4.346 5.239 1.00 97.62 94 ASP A O 1
ATOM 737 N N . SER A 1 95 ? -12.269 -5.329 6.192 1.00 96.94 95 SER A N 1
ATOM 738 C CA . SER A 1 95 ? -13.208 -4.308 5.712 1.00 96.94 95 SER A CA 1
ATOM 739 C C . SER A 1 95 ? -13.007 -2.926 6.344 1.00 96.94 95 SER A C 1
ATOM 741 O O . SER A 1 95 ? -13.354 -1.930 5.712 1.00 96.94 95 SER A O 1
ATOM 743 N N . GLY A 1 96 ? -12.417 -2.828 7.539 1.00 96.56 96 GLY A N 1
ATOM 744 C CA . GLY A 1 96 ? -12.030 -1.553 8.150 1.00 96.56 96 GLY A CA 1
ATOM 745 C C . GLY A 1 96 ? -10.873 -0.902 7.392 1.00 96.56 96 GLY A C 1
ATOM 746 O O . GLY A 1 96 ? -10.938 0.283 7.059 1.00 96.56 96 GLY A O 1
ATOM 747 N N . ILE A 1 97 ? -9.869 -1.700 7.017 1.00 97.19 97 ILE A N 1
ATOM 748 C CA . ILE A 1 97 ? -8.766 -1.272 6.140 1.00 97.19 97 ILE A CA 1
ATOM 749 C C . ILE A 1 97 ? -9.300 -0.823 4.776 1.00 97.19 97 ILE A C 1
ATOM 751 O O . ILE A 1 97 ? -8.985 0.284 4.338 1.00 97.19 97 ILE A O 1
ATOM 755 N N . GLN A 1 98 ? -10.157 -1.623 4.130 1.00 97.50 98 GLN A N 1
ATOM 756 C CA . GLN A 1 98 ? -10.772 -1.254 2.848 1.00 97.50 98 GLN A CA 1
ATOM 757 C C . GLN A 1 98 ? -11.597 0.036 2.957 1.00 97.50 98 GLN A C 1
ATOM 759 O O . GLN A 1 98 ? -11.480 0.925 2.116 1.00 97.50 98 GLN A O 1
ATOM 764 N N . SER A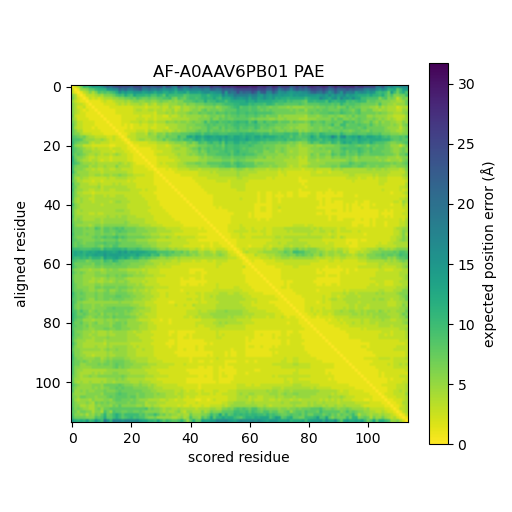 1 99 ? -12.383 0.193 4.026 1.00 96.44 99 SER A N 1
ATOM 765 C CA . SER A 1 99 ? -13.140 1.422 4.293 1.00 96.44 99 SER A CA 1
ATOM 766 C C . SER A 1 99 ? -12.216 2.638 4.430 1.00 96.44 99 SER A C 1
ATOM 768 O O . SER A 1 99 ? -12.444 3.671 3.798 1.00 96.44 99 SER A O 1
ATOM 770 N N . CYS A 1 100 ? -11.115 2.509 5.174 1.00 96.75 100 CYS A N 1
ATOM 771 C CA . CYS A 1 100 ? -10.117 3.570 5.303 1.00 96.75 100 CYS A CA 1
ATOM 772 C C . CYS A 1 100 ? -9.441 3.904 3.966 1.00 96.75 100 CYS A C 1
ATOM 774 O O . CYS A 1 100 ? -9.218 5.076 3.659 1.00 96.75 100 CYS A O 1
ATOM 776 N N . PHE A 1 101 ? -9.165 2.899 3.139 1.00 96.31 101 PHE A N 1
ATOM 777 C CA . PHE A 1 101 ? -8.605 3.080 1.805 1.00 96.31 101 PHE A CA 1
ATOM 778 C C . PHE A 1 101 ? -9.535 3.872 0.872 1.00 96.31 101 PHE A C 1
ATOM 780 O O . PHE A 1 101 ? -9.074 4.778 0.183 1.00 96.31 101 PHE A O 1
ATOM 787 N N . THR A 1 102 ? -10.856 3.648 0.913 1.00 95.00 102 THR A N 1
ATOM 788 C CA . THR A 1 102 ? -11.806 4.463 0.118 1.00 95.00 102 THR A CA 1
ATOM 789 C C . THR A 1 102 ? -11.799 5.951 0.498 1.00 95.00 102 THR A C 1
ATOM 791 O O . THR A 1 102 ? -12.193 6.807 -0.295 1.00 95.00 102 THR A O 1
ATOM 794 N N . ARG A 1 103 ? -11.303 6.267 1.701 1.00 94.75 103 ARG A N 1
ATOM 795 C CA . ARG A 1 103 ? -11.122 7.617 2.247 1.00 94.75 103 ARG A CA 1
ATOM 796 C C . ARG A 1 103 ? -9.687 8.131 2.083 1.00 94.75 103 ARG A C 1
ATOM 798 O O . ARG A 1 103 ? -9.306 9.085 2.755 1.00 94.75 103 ARG A O 1
ATOM 805 N N . SER A 1 104 ? -8.893 7.547 1.181 1.00 93.00 104 SER A N 1
ATOM 806 C CA . SER A 1 104 ? -7.489 7.919 0.931 1.00 93.00 104 SER A CA 1
ATOM 807 C C . SER A 1 104 ? -7.275 9.400 0.625 1.00 93.00 104 SER A C 1
ATOM 809 O O . SER A 1 104 ? -6.218 9.928 0.930 1.00 93.00 104 SER A O 1
ATOM 811 N N . ARG A 1 105 ? -8.294 10.113 0.126 1.00 91.44 105 ARG A N 1
ATOM 812 C CA . ARG A 1 105 ? -8.256 11.575 -0.083 1.00 91.44 105 ARG A CA 1
ATOM 813 C C . ARG A 1 105 ? -8.103 12.393 1.208 1.00 91.44 105 ARG A C 1
ATOM 815 O O . ARG A 1 105 ? -7.783 13.575 1.133 1.00 91.44 105 ARG A O 1
ATOM 822 N N . GLU A 1 106 ? -8.370 11.802 2.372 1.00 92.50 106 GLU A N 1
ATOM 823 C CA . GLU A 1 106 ? -8.280 12.460 3.684 1.00 92.50 106 GLU A CA 1
ATOM 824 C C . GLU A 1 106 ? -6.875 12.369 4.308 1.00 92.50 106 GLU A C 1
ATOM 826 O O . GLU A 1 106 ? -6.620 12.978 5.346 1.00 92.50 106 GLU A O 1
ATOM 831 N N . TYR A 1 107 ? -5.954 11.623 3.692 1.00 92.69 107 TYR A N 1
ATOM 832 C CA . TYR A 1 107 ? -4.568 11.478 4.135 1.00 92.69 107 TYR A CA 1
ATOM 833 C C . TYR A 1 107 ? -3.620 11.358 2.936 1.00 92.69 107 TYR A C 1
ATOM 83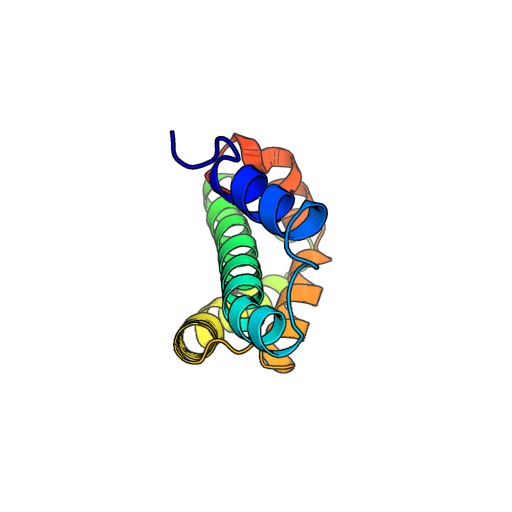5 O O . TYR A 1 107 ? -4.032 11.432 1.786 1.00 92.69 107 TYR A O 1
ATOM 843 N N . GLN A 1 108 ? -2.318 11.263 3.194 1.00 88.88 108 GLN A N 1
ATOM 844 C CA . GLN A 1 108 ? -1.336 11.045 2.133 1.00 88.88 108 GLN A CA 1
ATOM 845 C C . GLN A 1 108 ? -1.166 9.541 1.928 1.00 88.88 108 GLN A C 1
ATOM 847 O O . GLN A 1 108 ? -0.720 8.837 2.837 1.00 88.88 108 GLN A O 1
ATOM 852 N N . LEU A 1 109 ? -1.536 9.062 0.746 1.00 91.06 109 LEU A N 1
ATOM 853 C CA . LEU A 1 109 ? -1.349 7.688 0.305 1.00 91.06 109 LEU A CA 1
ATOM 854 C C . LEU A 1 109 ? -0.774 7.728 -1.108 1.00 91.06 109 LEU A C 1
ATOM 856 O O . LEU A 1 109 ? -1.258 8.497 -1.931 1.00 91.06 109 LEU A O 1
ATOM 860 N N . ASN A 1 110 ? 0.238 6.905 -1.379 1.00 85.94 110 ASN A N 1
ATOM 861 C CA . ASN A 1 110 ? 0.816 6.814 -2.716 1.00 85.94 110 ASN A CA 1
ATOM 862 C C . ASN A 1 110 ? -0.269 6.473 -3.748 1.00 85.94 110 ASN A C 1
ATOM 864 O O . ASN A 1 110 ? -1.003 5.502 -3.562 1.00 85.94 110 ASN A O 1
ATOM 868 N N . ASP A 1 111 ? -0.289 7.184 -4.878 1.00 81.94 111 ASP A N 1
ATOM 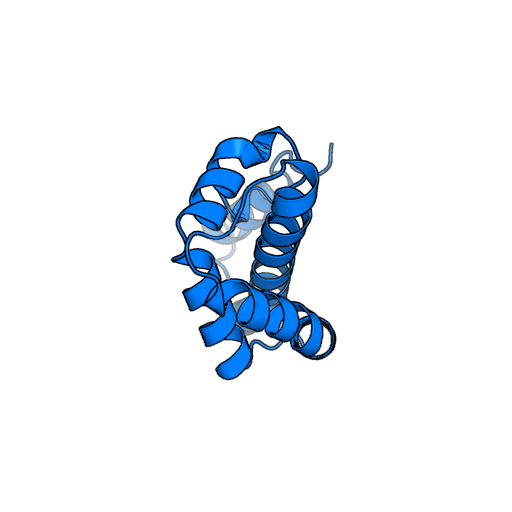869 C CA . ASP A 1 111 ? -1.229 6.918 -5.979 1.00 81.94 111 ASP A CA 1
ATOM 870 C C . ASP A 1 111 ? -1.137 5.476 -6.502 1.00 81.94 111 ASP A C 1
ATOM 872 O O . ASP A 1 111 ? -2.119 4.921 -6.978 1.00 81.94 111 ASP A O 1
ATOM 876 N N . SER A 1 112 ? 0.030 4.830 -6.390 1.00 81.56 112 SER A N 1
ATOM 877 C CA . SER A 1 112 ? 0.207 3.427 -6.792 1.00 81.56 112 SER A CA 1
ATOM 878 C C . SER A 1 112 ? -0.483 2.414 -5.874 1.00 81.56 112 SER A C 1
ATOM 880 O O . SER A 1 112 ? -0.452 1.224 -6.173 1.00 81.56 112 SER A O 1
ATOM 882 N N . ALA A 1 113 ? -1.017 2.851 -4.733 1.00 70.50 113 ALA A N 1
ATOM 883 C CA . ALA A 1 113 ? -1.834 2.019 -3.858 1.00 70.50 113 ALA A CA 1
ATOM 884 C C . ALA A 1 113 ? -3.315 2.012 -4.268 1.00 70.50 113 ALA A C 1
ATOM 886 O O . ALA A 1 113 ? -4.035 1.120 -3.824 1.00 70.50 113 ALA A O 1
ATOM 887 N N . ALA A 1 114 ? -3.746 3.020 -5.044 1.00 56.91 114 ALA A N 1
ATOM 888 C CA . ALA A 1 114 ? -5.124 3.248 -5.476 1.00 56.91 114 ALA A CA 1
ATOM 889 C C . ALA A 1 114 ? -5.595 2.255 -6.552 1.00 56.91 114 ALA A C 1
ATOM 891 O O . ALA A 1 114 ? -4.769 1.854 -7.404 1.00 56.91 114 ALA A O 1
#

InterPro domains:
  IPR001019 Guanine nucleotide binding protein, alpha subunit [PF00503] (1-113)
  IPR001019 Guanine nucleotide binding protein, alpha subunit [PS51882] (1-114)
  IPR001019 Guanine nucleotide binding protein, alpha subunit [PTHR10218] (1-113)
  IPR001019 Guanine nucleotide binding protein, alpha subunit [SM00275] (1-114)

Secondary structure (DSSP, 8-state):
---SSHHHHHHHHHHHHS----HHHHHHHHHHHHHHHHHHHHHHHHHHHHHTPPPSSTHHHHHHHHHHHHHHHHHHHT---HHHHHHHHHHHT-HHHHHHHHTGGGS---GGG-